Protein AF-A0A3S1ATN1-F1 (afdb_monomer_lite)

Foldseek 3Di:
DFEWEDPDDDDDDDDDDDDDDDDPDADWDWYQYPPRDTDTDGLQDFTKWKWKDQQAPDCCVQPNPFDDDDSMTIDTDPTGGGQVVVQVVNVVSVTGTDDD

Sequence (100 aa):
VFQWLSDQQEVTSPVEQTWYDQGSTGRTCLVLKKAEVLASQSCVNNLRFICQIDAGNPCDVYLPGGDYHNNSCFLSGPDSRTLQDAKAYCERQNAKVVEP

InterPro domains:
  IPR016187 C-type lectin fold [SSF56436] (2-64)

pLDDT: mean 71.7, std 20.74, range [28.72, 93.44]

Radius of gyration: 14.65 Å; chains: 1; bounding box: 29×28×40 Å

Organism: Elysia chlorotica (NCBI:txid188477)

Structure (mmCIF, N/CA/C/O backbone):
data_AF-A0A3S1ATN1-F1
#
_entry.id   AF-A0A3S1ATN1-F1
#
loop_
_atom_site.group_PDB
_atom_site.id
_atom_site.type_symbol
_atom_site.label_atom_id
_atom_site.label_alt_id
_atom_site.label_comp_id
_atom_site.label_asym_id
_atom_site.label_entity_id
_atom_site.label_seq_id
_atom_site.pdbx_PDB_ins_code
_atom_site.Cartn_x
_atom_site.Cartn_y
_atom_site.Cartn_z
_atom_site.occupancy
_atom_site.B_iso_or_equiv
_atom_site.auth_seq_id
_atom_site.auth_comp_id
_atom_site.auth_asym_id
_atom_site.auth_atom_id
_atom_site.pdbx_PDB_model_num
ATOM 1 N N . VAL A 1 1 ? 5.431 4.349 8.006 1.00 36.00 1 VAL A N 1
ATOM 2 C CA 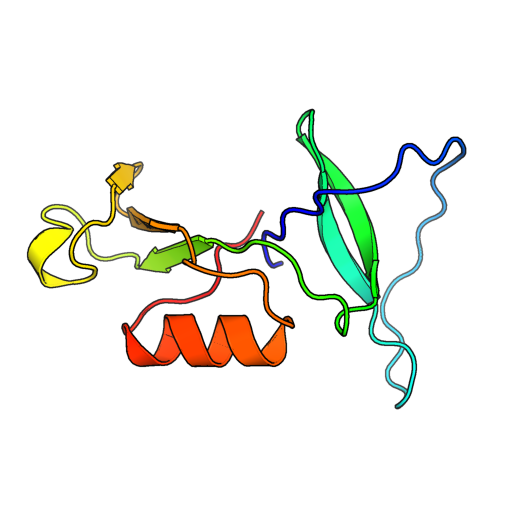. VAL A 1 1 ? 4.075 4.834 8.388 1.00 36.00 1 VAL A CA 1
ATOM 3 C C . VAL A 1 1 ? 3.152 4.520 7.223 1.00 36.00 1 VAL A C 1
ATOM 5 O O . VAL A 1 1 ? 3.615 4.840 6.182 1.00 36.00 1 VAL A O 1
ATOM 8 N N . PHE A 1 2 ? 1.954 3.914 7.269 1.00 32.59 2 PHE A N 1
ATOM 9 C CA . PHE A 1 2 ? 1.223 3.457 6.045 1.00 32.59 2 PHE A CA 1
ATOM 10 C C . PHE A 1 2 ? 0.062 4.395 5.610 1.00 32.59 2 PHE A C 1
ATOM 12 O O . PHE A 1 2 ? -0.538 5.027 6.472 1.00 32.59 2 PHE A O 1
ATOM 19 N N . GLN A 1 3 ? -0.285 4.494 4.315 1.00 34.03 3 GLN A N 1
ATOM 20 C CA . GLN A 1 3 ? -1.326 5.370 3.745 1.00 34.03 3 GLN A CA 1
ATOM 21 C C . GLN A 1 3 ? -2.620 4.575 3.487 1.00 34.03 3 GLN A C 1
ATOM 23 O O . GLN A 1 3 ? -2.653 3.613 2.718 1.00 34.03 3 GLN A O 1
ATOM 28 N N . TRP A 1 4 ? -3.680 4.977 4.190 1.00 43.25 4 TRP A N 1
ATOM 29 C CA . TRP A 1 4 ? -4.973 4.293 4.304 1.00 43.25 4 TRP A CA 1
ATOM 30 C C . TRP A 1 4 ? -6.090 5.306 4.093 1.00 43.25 4 TRP A C 1
ATOM 32 O O . TRP A 1 4 ? -6.068 6.349 4.732 1.00 43.25 4 TRP A O 1
ATOM 42 N N . LEU A 1 5 ? -7.060 5.020 3.233 1.00 40.19 5 LEU A N 1
ATOM 43 C CA . LEU A 1 5 ? -8.147 5.935 2.880 1.00 40.19 5 LEU A CA 1
ATOM 44 C C . LEU A 1 5 ? -9.467 5.423 3.490 1.00 40.19 5 LEU A C 1
ATOM 46 O O . LEU A 1 5 ? -9.978 4.369 3.101 1.00 40.19 5 LEU A O 1
ATOM 50 N N . SER A 1 6 ? -10.013 6.164 4.463 1.00 40.28 6 SER A N 1
ATOM 51 C CA . SER A 1 6 ? -11.346 5.915 5.045 1.00 40.28 6 SER A CA 1
ATOM 52 C C . SER A 1 6 ? -12.421 6.648 4.261 1.00 40.28 6 SER A C 1
ATOM 54 O O . SER A 1 6 ? -12.355 7.869 4.117 1.00 40.28 6 SER A O 1
ATOM 56 N N . ASP A 1 7 ? -13.439 5.918 3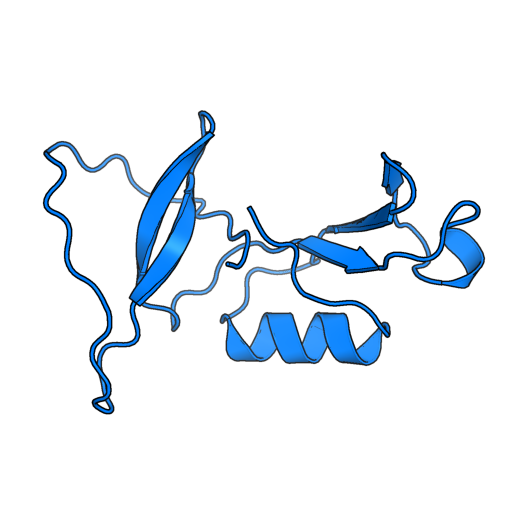.806 1.00 45.66 7 ASP A N 1
ATOM 57 C CA . ASP A 1 7 ? -14.575 6.510 3.095 1.00 45.66 7 ASP A CA 1
ATOM 58 C C . ASP A 1 7 ? -15.645 7.096 4.023 1.00 45.66 7 ASP A C 1
ATOM 60 O O . ASP A 1 7 ? -16.578 7.732 3.537 1.00 45.66 7 ASP A O 1
ATOM 64 N N . GLN A 1 8 ? -15.538 6.937 5.350 1.00 43.81 8 GLN A 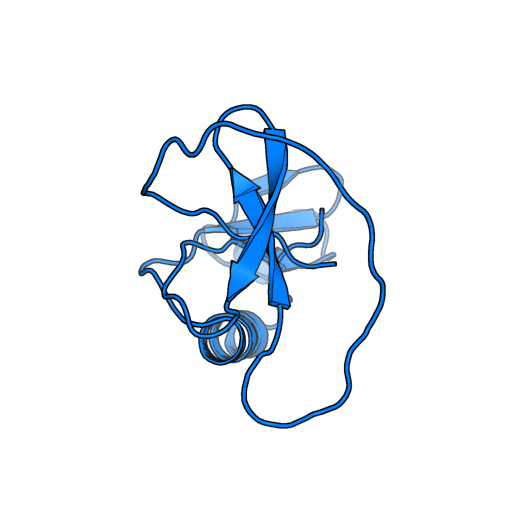N 1
ATOM 65 C CA . GLN A 1 8 ? -16.587 7.399 6.262 1.00 43.81 8 GLN A CA 1
ATOM 66 C C . GLN A 1 8 ? -16.079 8.178 7.486 1.00 43.81 8 GLN A C 1
ATOM 68 O O . GLN A 1 8 ? -15.115 7.794 8.153 1.00 43.81 8 GLN A O 1
ATOM 73 N N . GLN A 1 9 ? -16.858 9.229 7.774 1.00 40.03 9 GLN A N 1
ATOM 74 C CA . GLN A 1 9 ? -17.077 9.940 9.038 1.00 40.03 9 GLN A CA 1
ATOM 75 C C . GLN A 1 9 ? -16.259 11.218 9.320 1.00 40.03 9 GLN A C 1
ATOM 77 O O . GLN A 1 9 ? -15.089 11.188 9.722 1.00 40.03 9 GLN A O 1
ATOM 82 N N . GLU A 1 10 ? -16.960 12.354 9.174 1.00 42.06 10 GLU A N 1
ATOM 83 C CA . GLU A 1 10 ? -16.729 13.586 9.933 1.00 42.06 10 GLU A CA 1
ATOM 84 C C . GLU A 1 10 ? -16.790 13.245 11.426 1.00 4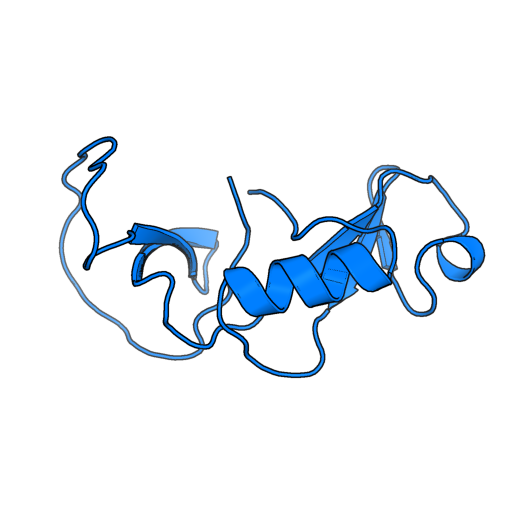2.06 10 GLU A C 1
ATOM 86 O O . GLU A 1 10 ? -17.820 12.798 11.929 1.00 42.06 10 GLU A O 1
ATOM 91 N N . VAL A 1 11 ? -15.682 13.430 12.138 1.00 36.84 11 VAL A N 1
ATOM 92 C CA . VAL A 1 11 ? -15.689 13.463 13.600 1.00 36.84 11 VAL A CA 1
ATOM 93 C C . VAL A 1 11 ? -14.887 14.684 14.006 1.00 36.84 11 VAL A C 1
ATOM 95 O O . VAL A 1 11 ? -13.686 14.779 13.762 1.00 36.84 11 VAL A O 1
ATOM 98 N N . THR A 1 12 ? -15.611 15.643 14.564 1.00 45.31 12 THR A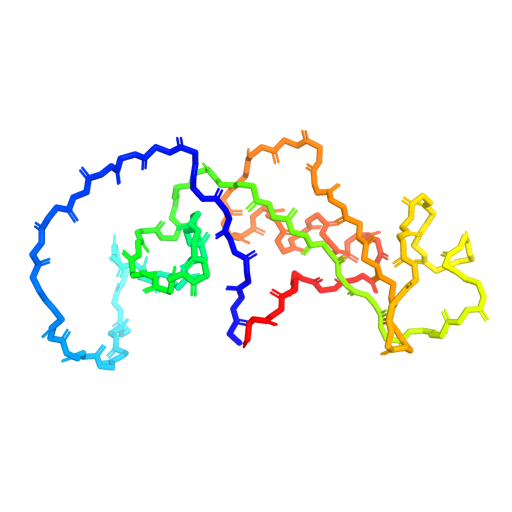 N 1
ATOM 99 C CA . THR A 1 12 ? -15.117 16.846 15.220 1.00 45.31 12 THR A CA 1
ATOM 100 C C . THR A 1 12 ? -14.352 16.504 16.505 1.00 45.31 12 THR A C 1
ATOM 102 O O . THR A 1 12 ? -14.851 15.719 17.311 1.00 45.31 12 THR A O 1
ATOM 105 N N . SER A 1 13 ? -13.249 17.229 16.744 1.00 36.72 13 SER A N 1
ATOM 106 C CA . SER A 1 13 ? -12.554 17.453 18.037 1.00 36.72 13 SER A CA 1
ATOM 107 C C . SER A 1 13 ? -11.351 16.544 18.397 1.00 36.72 13 SER A C 1
ATOM 109 O O . SER A 1 13 ? -11.159 15.510 17.762 1.00 36.72 13 SER A O 1
ATOM 111 N N . PRO A 1 14 ? -10.451 16.985 19.308 1.00 42.25 14 PRO A N 1
ATOM 112 C CA . PRO A 1 14 ? -9.147 17.548 18.971 1.00 42.25 14 PRO A CA 1
ATOM 113 C C . PRO A 1 14 ? -7.977 16.618 19.329 1.00 42.25 14 PRO A C 1
ATOM 115 O O . PRO A 1 14 ? -8.104 15.648 20.067 1.00 42.25 14 PRO A O 1
ATOM 118 N N . VAL A 1 15 ? -6.822 16.950 18.761 1.00 45.78 15 VAL A N 1
ATOM 119 C CA . VAL A 1 15 ? -5.541 16.244 18.858 1.00 45.78 15 VAL A CA 1
ATOM 120 C C . VAL A 1 15 ? -5.067 16.098 20.310 1.00 45.78 15 VAL A C 1
ATOM 122 O O . VAL A 1 15 ? -4.776 17.100 20.953 1.00 45.78 15 VAL A O 1
ATOM 125 N N . GLU A 1 16 ? -4.847 14.862 20.763 1.00 33.47 16 GLU A N 1
ATOM 126 C CA . GLU A 1 16 ? -3.848 14.548 21.791 1.00 33.47 16 GLU A CA 1
ATOM 127 C C . GLU A 1 16 ? -2.974 13.375 21.326 1.00 33.47 16 GLU A C 1
ATOM 129 O O . GLU A 1 16 ? -3.445 12.346 20.842 1.00 33.47 16 GLU A O 1
ATOM 134 N N . GLN A 1 17 ? -1.663 13.592 21.412 1.00 41.81 17 GLN A N 1
ATOM 135 C CA . GLN A 1 17 ? -0.605 12.654 21.060 1.00 41.81 17 GLN A CA 1
ATOM 136 C C . GLN A 1 17 ? -0.590 11.461 22.027 1.00 41.81 17 GLN A C 1
ATOM 138 O O . GLN A 1 17 ? -0.652 11.652 23.238 1.00 41.81 17 GLN A O 1
ATOM 143 N N . THR A 1 18 ? -0.385 10.238 21.532 1.00 28.72 18 THR A N 1
ATOM 144 C CA . THR A 1 18 ? 0.228 9.161 22.334 1.00 28.72 18 THR A CA 1
ATOM 145 C C . THR A 1 18 ? 0.846 8.087 21.439 1.00 28.72 18 THR A C 1
ATOM 147 O O . THR A 1 18 ? 0.252 7.635 20.460 1.00 28.72 18 THR A O 1
ATOM 150 N N . TRP A 1 19 ? 2.089 7.728 21.763 1.00 34.09 19 TRP A N 1
ATOM 151 C CA . TRP A 1 19 ? 2.909 6.722 21.092 1.00 34.09 19 TRP A CA 1
ATOM 152 C C . TRP A 1 19 ? 2.603 5.313 21.623 1.00 34.09 19 TRP A C 1
ATOM 154 O O . TRP A 1 19 ? 2.380 5.164 22.816 1.00 34.09 19 TRP A O 1
ATOM 164 N N . TYR A 1 20 ? 2.663 4.324 20.719 1.00 32.81 20 TYR A N 1
ATOM 165 C CA . TYR A 1 20 ? 2.830 2.868 20.915 1.00 32.81 20 TYR A CA 1
ATOM 166 C C . TYR A 1 20 ? 2.178 2.203 22.146 1.00 32.81 20 TYR A C 1
ATOM 168 O O . TYR A 1 20 ? 2.682 2.322 23.256 1.00 32.81 20 TYR A O 1
ATOM 176 N N . ASP A 1 21 ? 1.197 1.323 21.905 1.00 35.75 21 ASP A N 1
ATOM 177 C CA . ASP A 1 21 ? 0.816 0.281 22.868 1.00 35.75 21 ASP A CA 1
ATOM 178 C C . ASP A 1 21 ? 0.980 -1.122 22.248 1.00 35.75 21 ASP A C 1
ATOM 180 O O . ASP A 1 21 ? 0.388 -1.463 21.215 1.00 35.75 21 ASP A O 1
ATOM 184 N N . GLN A 1 22 ? 1.870 -1.914 22.853 1.00 42.56 22 GLN A N 1
ATOM 185 C CA . GLN A 1 22 ? 2.026 -3.344 22.609 1.00 42.56 22 GLN A CA 1
ATOM 186 C C . GLN A 1 22 ? 1.020 -4.098 23.486 1.00 42.56 22 GLN A C 1
ATOM 188 O O . GLN A 1 22 ? 1.317 -4.463 24.617 1.00 42.56 22 GLN A O 1
ATOM 193 N N . GLY A 1 23 ? -0.150 -4.409 22.937 1.00 33.16 23 GLY A N 1
ATOM 194 C CA . GLY A 1 23 ? -1.140 -5.208 23.651 1.00 33.16 23 GLY A CA 1
ATOM 195 C C . GLY A 1 23 ? -2.278 -5.628 22.738 1.00 33.16 23 GLY A C 1
ATOM 196 O O . GLY A 1 23 ? -2.950 -4.815 22.112 1.00 33.16 23 GLY A O 1
ATOM 197 N N . SER A 1 24 ? -2.470 -6.928 22.597 1.00 48.34 24 SER A N 1
ATOM 198 C CA . SER A 1 24 ? -3.471 -7.583 21.759 1.00 48.34 24 SER A CA 1
ATOM 199 C C . SER A 1 24 ? -4.906 -7.163 22.121 1.00 48.34 24 SER A C 1
ATOM 201 O O . SER A 1 24 ? -5.482 -7.713 23.051 1.00 48.34 24 SER A O 1
ATOM 203 N N . THR A 1 25 ? -5.466 -6.191 21.384 1.00 43.94 25 THR A N 1
ATOM 204 C CA . THR A 1 25 ? -6.897 -5.989 21.000 1.00 43.94 25 THR A CA 1
ATOM 205 C C . THR A 1 25 ? -7.164 -4.591 20.406 1.00 43.94 25 THR A C 1
ATOM 207 O O . THR A 1 25 ? -8.208 -4.392 19.794 1.00 43.94 25 THR A O 1
ATOM 210 N N . GLY A 1 26 ? -6.216 -3.647 20.486 1.00 51.38 26 GLY A N 1
ATOM 211 C CA . GLY A 1 26 ? -6.384 -2.270 19.996 1.00 51.38 26 GLY A CA 1
ATOM 212 C C . GLY A 1 26 ? -5.186 -1.754 19.200 1.00 51.38 26 GLY A C 1
ATOM 213 O O . GLY A 1 26 ? -4.483 -0.857 19.650 1.00 51.38 26 GLY A O 1
ATOM 214 N N . ARG A 1 27 ? -4.922 -2.314 18.011 1.00 60.59 27 ARG A N 1
ATOM 215 C CA . ARG A 1 27 ? -3.900 -1.739 17.120 1.00 60.59 27 ARG A CA 1
ATOM 216 C C . ARG A 1 27 ? -4.454 -0.484 16.451 1.00 60.59 27 ARG A C 1
ATOM 218 O O . ARG A 1 27 ? -5.387 -0.573 15.654 1.00 60.59 27 ARG A O 1
ATOM 225 N N . THR A 1 28 ? -3.848 0.655 16.762 1.00 67.38 28 THR A N 1
ATOM 226 C CA . THR A 1 28 ? -4.130 1.942 16.125 1.00 67.38 28 THR A CA 1
ATOM 227 C C . THR A 1 28 ? -3.220 2.133 14.913 1.00 67.38 28 THR A C 1
ATOM 229 O O . THR A 1 28 ? -2.001 2.006 15.001 1.00 67.38 28 THR A O 1
ATOM 232 N N . CYS A 1 29 ? -3.829 2.429 13.775 1.00 71.88 29 CYS A N 1
ATOM 233 C CA . CYS A 1 29 ? -3.209 2.721 12.495 1.00 71.88 29 CYS A CA 1
ATOM 234 C C . CYS A 1 29 ? -3.367 4.200 12.169 1.00 71.88 29 CYS A C 1
ATOM 236 O O . CYS A 1 29 ? -4.381 4.810 12.504 1.00 71.88 29 CYS A O 1
ATOM 238 N N . LEU A 1 30 ? -2.373 4.760 11.485 1.00 73.44 30 LEU A N 1
ATOM 239 C CA . LEU A 1 30 ? -2.488 6.081 10.882 1.00 73.44 30 LEU A CA 1
ATOM 240 C C . LEU A 1 30 ? -3.127 5.938 9.505 1.00 73.44 30 LEU A C 1
ATOM 242 O O . LEU A 1 30 ? -2.749 5.065 8.725 1.00 73.44 30 LEU A O 1
ATOM 246 N N . VAL A 1 31 ? -4.120 6.776 9.241 1.00 73.81 31 VAL A N 1
ATOM 247 C CA . VAL A 1 31 ? -4.878 6.802 7.995 1.00 73.81 31 VAL A CA 1
ATOM 248 C C . VAL A 1 31 ? -4.905 8.225 7.456 1.00 73.81 31 VAL A C 1
ATOM 250 O O . VAL A 1 31 ? -4.996 9.178 8.228 1.00 73.81 31 VAL A O 1
ATOM 253 N N . LEU A 1 32 ? -4.824 8.378 6.138 1.00 69.75 32 LEU A N 1
ATOM 254 C CA . LEU A 1 32 ? -4.985 9.661 5.470 1.00 69.75 32 LEU A CA 1
ATOM 255 C C . LEU A 1 32 ? -6.467 9.849 5.132 1.00 69.75 32 LEU A C 1
ATOM 257 O O . LEU A 1 32 ? -7.051 9.089 4.360 1.00 69.75 32 LEU A O 1
ATOM 261 N N . LYS A 1 33 ? -7.102 10.856 5.723 1.00 71.31 33 LYS A N 1
ATOM 262 C CA . LYS A 1 33 ? -8.477 11.243 5.396 1.00 71.31 33 LYS A CA 1
ATOM 263 C C . LYS A 1 33 ? -8.496 12.220 4.214 1.00 71.31 33 LYS A C 1
ATOM 265 O O . LYS A 1 33 ? -7.470 12.776 3.821 1.00 71.31 33 LYS A O 1
ATOM 270 N N . LYS A 1 34 ? -9.689 12.447 3.650 1.00 62.66 34 LYS A N 1
ATOM 271 C CA . LYS A 1 34 ? -9.925 13.535 2.681 1.00 62.66 34 LYS A CA 1
ATOM 272 C C . LYS A 1 34 ? -9.414 14.861 3.283 1.00 62.66 34 LYS A C 1
ATOM 274 O O . LYS A 1 34 ? -9.604 15.083 4.475 1.00 62.66 34 LYS A O 1
ATOM 279 N N . ALA A 1 35 ? -8.784 15.703 2.457 1.00 66.25 35 ALA A N 1
ATOM 280 C CA . ALA A 1 35 ? -8.067 16.935 2.838 1.00 66.25 35 ALA A CA 1
ATOM 281 C C . ALA A 1 35 ? -6.683 16.754 3.505 1.00 66.25 35 ALA A C 1
ATOM 283 O O . ALA A 1 35 ? -6.263 17.613 4.271 1.00 66.25 35 ALA A O 1
ATOM 284 N N . GLU A 1 36 ? -5.973 15.660 3.201 1.00 67.31 36 GLU A N 1
ATOM 285 C CA . GLU A 1 36 ? -4.566 15.444 3.606 1.00 67.31 36 GLU A CA 1
ATOM 286 C C . GLU A 1 36 ? -4.340 15.380 5.130 1.00 67.31 36 GLU A C 1
ATOM 288 O O . GLU A 1 36 ? -3.228 15.541 5.628 1.00 67.31 36 GLU A O 1
ATOM 293 N N . VAL A 1 37 ? -5.398 15.099 5.894 1.00 72.38 37 VAL A N 1
ATOM 294 C CA . VAL A 1 37 ? -5.328 15.003 7.355 1.00 72.38 37 VAL A CA 1
ATOM 295 C C . VAL A 1 37 ? -5.004 13.572 7.769 1.00 72.38 37 VAL A C 1
ATOM 297 O O . VAL A 1 37 ? -5.745 12.641 7.446 1.00 72.38 37 VAL A O 1
ATOM 300 N N . LEU A 1 38 ? -3.928 13.395 8.538 1.00 71.69 38 LEU A N 1
ATOM 301 C CA . LEU A 1 38 ? -3.632 12.130 9.206 1.00 71.69 38 LEU A CA 1
ATOM 302 C C . LEU A 1 38 ? -4.531 11.958 10.435 1.00 71.69 38 LEU A C 1
ATOM 304 O O . LEU A 1 38 ? -4.663 12.861 11.259 1.00 71.69 38 LEU A O 1
ATOM 308 N N . ALA A 1 39 ? -5.130 10.781 10.575 1.00 72.56 39 ALA A N 1
ATOM 309 C CA . ALA A 1 39 ? -5.956 10.414 11.717 1.00 72.56 39 ALA A CA 1
ATOM 310 C C . ALA A 1 39 ? -5.577 9.025 12.236 1.00 72.56 39 ALA A C 1
ATOM 312 O O . ALA A 1 39 ? -5.163 8.155 11.474 1.00 72.56 39 ALA A O 1
ATOM 313 N N . SER A 1 40 ? -5.749 8.801 13.535 1.00 73.88 40 SER A N 1
ATOM 314 C CA . SER A 1 40 ? -5.657 7.478 14.142 1.00 73.88 40 SER A CA 1
ATOM 315 C C . SER A 1 40 ? -6.978 6.720 13.982 1.00 73.88 40 SER A C 1
ATOM 317 O O . SER A 1 40 ? -8.063 7.266 14.186 1.00 73.88 40 SER A O 1
ATOM 319 N N . GLN A 1 41 ? -6.908 5.445 13.609 1.00 72.06 41 GLN A N 1
ATOM 320 C CA . GLN A 1 41 ? -8.071 4.566 13.492 1.00 72.06 41 GLN A CA 1
ATOM 321 C C . GLN A 1 41 ? -7.688 3.114 13.788 1.00 72.06 41 GLN A C 1
ATOM 323 O O . GLN A 1 41 ? -6.524 2.744 13.706 1.00 72.06 41 GLN A O 1
ATOM 328 N N . SER A 1 42 ? -8.657 2.264 14.118 1.00 74.06 42 SER A N 1
ATOM 329 C CA . SER A 1 42 ? -8.422 0.827 14.277 1.00 74.06 42 SER A CA 1
ATOM 330 C C . SER A 1 42 ? -7.858 0.181 13.001 1.00 74.06 42 SER A C 1
ATOM 332 O O . SER A 1 42 ? -8.435 0.309 11.921 1.00 74.06 42 SER A O 1
ATOM 334 N N . CYS A 1 43 ? -6.762 -0.570 13.135 1.00 71.81 43 CYS A N 1
ATOM 335 C CA . CYS A 1 43 ? -6.106 -1.297 12.041 1.00 71.81 43 CYS A CA 1
ATOM 336 C C . CYS A 1 43 ? -6.932 -2.452 11.455 1.00 71.81 43 CYS A C 1
ATOM 338 O O . CYS A 1 43 ? -6.572 -2.986 10.404 1.00 71.81 43 CYS A O 1
ATOM 340 N N . VAL A 1 44 ? -7.993 -2.879 12.150 1.00 76.38 44 VAL A N 1
ATOM 341 C CA . VAL A 1 44 ? -8.891 -3.944 11.672 1.00 76.38 44 VAL A CA 1
ATOM 342 C C . VAL A 1 44 ? -9.999 -3.417 10.762 1.00 76.38 44 VAL A C 1
ATOM 344 O O . VAL A 1 44 ? -10.788 -4.201 10.244 1.00 76.38 44 VAL A O 1
ATOM 347 N N . ASN A 1 45 ? -10.070 -2.100 10.551 1.00 76.50 45 ASN A N 1
ATOM 348 C CA . ASN A 1 45 ? -11.050 -1.520 9.648 1.00 76.50 45 ASN A CA 1
ATOM 349 C C . ASN A 1 45 ? -10.670 -1.794 8.190 1.00 76.50 45 ASN A C 1
ATOM 351 O O . ASN A 1 45 ? -9.501 -1.717 7.810 1.00 76.50 45 ASN A O 1
ATOM 355 N N . ASN A 1 46 ? -11.684 -2.072 7.370 1.00 80.56 46 ASN A N 1
ATOM 356 C CA . ASN A 1 46 ? -11.515 -2.211 5.930 1.00 80.56 46 ASN A CA 1
ATOM 357 C C . ASN A 1 46 ? -11.415 -0.828 5.294 1.00 80.56 46 ASN A C 1
ATOM 359 O O . ASN A 1 46 ? -12.396 -0.086 5.262 1.00 80.56 46 ASN A O 1
ATOM 363 N N . LEU A 1 47 ? -10.240 -0.496 4.770 1.00 80.94 47 LEU A N 1
ATOM 364 C CA . LEU A 1 47 ? -9.954 0.806 4.177 1.00 80.94 47 LEU A CA 1
ATOM 365 C C . LEU A 1 47 ? -9.325 0.626 2.797 1.00 80.94 47 LEU A C 1
ATOM 367 O O . LEU A 1 47 ? -8.776 -0.429 2.467 1.00 80.94 47 LEU A O 1
ATOM 371 N N . ARG A 1 48 ? -9.432 1.668 1.976 1.00 85.12 48 ARG A N 1
ATOM 372 C CA . ARG A 1 48 ? -8.739 1.743 0.689 1.00 85.12 48 ARG A CA 1
ATOM 373 C C . ARG A 1 48 ? -7.239 1.913 0.941 1.00 85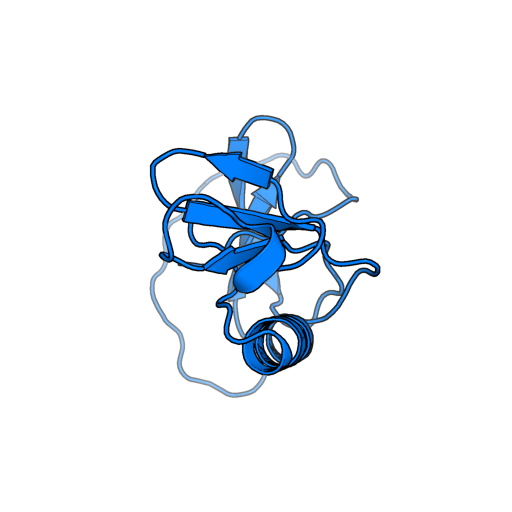.12 48 ARG A C 1
ATOM 375 O O . ARG A 1 48 ? -6.835 2.528 1.926 1.00 85.12 48 ARG A O 1
ATOM 382 N N . PHE A 1 49 ? -6.418 1.375 0.052 1.00 86.56 49 PHE A N 1
ATOM 383 C CA . PHE A 1 49 ? -4.964 1.366 0.191 1.00 86.56 49 PHE A CA 1
ATOM 384 C C . PHE A 1 49 ? -4.298 1.522 -1.178 1.00 86.56 49 PHE A C 1
ATOM 386 O O . PHE A 1 49 ? -4.926 1.287 -2.213 1.00 86.56 49 PHE A O 1
ATOM 393 N N . ILE A 1 50 ? -3.024 1.904 -1.172 1.00 90.19 50 ILE A N 1
ATOM 394 C CA . ILE A 1 50 ? -2.197 2.042 -2.373 1.00 90.19 50 ILE A CA 1
ATOM 395 C C . ILE A 1 50 ? -0.938 1.199 -2.165 1.00 90.19 50 ILE A C 1
ATOM 397 O O . ILE A 1 50 ? -0.357 1.210 -1.081 1.00 90.19 50 ILE A O 1
ATOM 401 N N . CYS A 1 51 ? -0.534 0.451 -3.185 1.00 91.38 51 CYS A N 1
ATOM 402 C CA . CYS A 1 51 ? 0.738 -0.256 -3.229 1.00 91.38 51 CYS A CA 1
ATOM 403 C C . CYS A 1 51 ? 1.798 0.610 -3.914 1.00 91.38 51 CYS A C 1
ATOM 405 O O . CYS A 1 51 ? 1.489 1.276 -4.895 1.00 91.38 51 CYS A O 1
ATOM 407 N N . GLN A 1 52 ? 3.035 0.560 -3.432 1.00 93.38 52 GLN A N 1
ATOM 408 C CA . GLN A 1 52 ? 4.192 1.256 -3.977 1.00 93.38 52 GLN A CA 1
ATOM 409 C C . GLN A 1 52 ? 5.358 0.305 -4.201 1.00 93.38 52 GLN A C 1
ATOM 411 O O . GLN A 1 52 ? 5.655 -0.534 -3.349 1.00 93.38 52 GLN A O 1
ATOM 416 N N . ILE A 1 53 ? 6.073 0.501 -5.303 1.00 92.50 53 ILE A N 1
ATOM 417 C CA . ILE A 1 53 ? 7.394 -0.086 -5.513 1.00 92.50 53 ILE A CA 1
ATOM 418 C C . ILE A 1 53 ? 8.379 0.975 -6.014 1.00 92.50 53 ILE A C 1
ATOM 420 O O . ILE A 1 53 ? 8.055 1.783 -6.884 1.00 92.50 53 ILE A O 1
ATOM 424 N N . ASP A 1 54 ? 9.592 0.958 -5.466 1.00 90.75 54 ASP A N 1
ATOM 425 C CA . ASP A 1 54 ? 10.668 1.897 -5.799 1.00 90.75 54 ASP A CA 1
ATOM 426 C C . ASP A 1 54 ? 11.512 1.318 -6.952 1.00 90.75 54 ASP A C 1
ATOM 428 O O . ASP A 1 54 ? 12.656 0.909 -6.760 1.00 90.75 54 ASP A O 1
ATOM 432 N N . ALA A 1 55 ? 10.910 1.189 -8.141 1.00 84.00 55 ALA A N 1
ATOM 433 C CA . ALA A 1 55 ? 11.497 0.462 -9.277 1.00 84.00 55 ALA A CA 1
ATOM 434 C C . ALA A 1 55 ? 11.812 1.325 -10.518 1.00 84.00 55 ALA A C 1
ATOM 436 O O . ALA A 1 55 ? 12.332 0.811 -11.509 1.00 84.00 55 ALA A O 1
ATOM 437 N N . GLY A 1 56 ? 11.540 2.635 -10.476 1.00 78.31 56 GLY A N 1
ATOM 438 C CA . GLY A 1 56 ? 11.685 3.507 -11.645 1.00 78.31 56 GLY A CA 1
ATOM 439 C C . GLY A 1 56 ? 10.633 3.251 -12.740 1.00 78.31 56 GLY A C 1
ATOM 440 O O . GLY A 1 56 ? 9.667 2.520 -12.547 1.00 78.31 56 GLY A O 1
ATOM 441 N N . ASN A 1 57 ? 10.802 3.890 -13.901 1.00 76.81 57 ASN A N 1
ATOM 442 C CA . ASN A 1 57 ? 9.932 3.742 -15.079 1.00 76.81 57 ASN A CA 1
ATOM 443 C C . ASN A 1 57 ? 10.550 2.699 -16.043 1.00 76.81 57 ASN A C 1
ATOM 445 O O . ASN A 1 57 ? 11.755 2.801 -16.295 1.00 76.81 57 ASN A O 1
ATOM 449 N N . PRO A 1 58 ? 9.800 1.743 -16.633 1.00 87.81 58 PRO A N 1
ATOM 450 C CA . PRO A 1 58 ? 8.342 1.598 -16.640 1.00 87.81 58 PRO A CA 1
ATOM 451 C C . PRO A 1 58 ? 7.735 0.810 -15.483 1.00 87.81 58 PRO A C 1
ATOM 453 O O . PRO A 1 58 ? 8.215 -0.261 -15.117 1.00 87.81 58 PRO A O 1
ATOM 456 N N . CYS A 1 59 ? 6.595 1.302 -14.990 1.00 88.12 59 CYS A N 1
ATOM 457 C CA . CYS A 1 59 ? 5.805 0.607 -13.977 1.00 88.12 59 CYS A CA 1
ATOM 458 C C . CYS A 1 59 ? 5.204 -0.700 -14.486 1.00 88.12 59 CYS A C 1
ATOM 460 O O . CYS A 1 59 ? 5.108 -1.639 -13.709 1.00 88.12 59 CYS A O 1
ATOM 462 N N . ASP A 1 60 ? 4.904 -0.826 -15.781 1.00 86.94 60 ASP A N 1
ATOM 463 C CA . ASP A 1 60 ? 4.302 -2.042 -16.349 1.00 86.94 60 ASP A CA 1
ATOM 464 C C . ASP A 1 60 ? 5.126 -3.320 -16.139 1.00 86.94 60 ASP A C 1
ATOM 466 O O . ASP A 1 60 ? 4.581 -4.421 -16.176 1.00 86.94 60 ASP A O 1
ATOM 470 N N . VAL A 1 61 ? 6.434 -3.192 -15.900 1.00 86.69 61 VAL A N 1
ATOM 471 C CA . VAL A 1 61 ? 7.319 -4.334 -15.633 1.00 86.69 61 VAL A CA 1
ATOM 472 C C . VAL A 1 61 ? 7.224 -4.796 -14.177 1.00 86.69 61 VAL A C 1
ATOM 474 O O . VAL A 1 61 ? 7.315 -5.990 -13.901 1.00 86.69 61 VAL A O 1
ATOM 477 N N . TYR A 1 62 ? 7.049 -3.860 -13.246 1.00 86.38 62 TYR A N 1
ATOM 478 C CA . TYR A 1 62 ? 7.203 -4.107 -11.810 1.00 86.38 62 TYR A CA 1
ATOM 479 C C . TYR A 1 62 ? 5.883 -4.075 -11.043 1.00 86.38 62 TYR A C 1
ATOM 481 O O . TYR A 1 62 ? 5.730 -4.765 -10.040 1.00 86.38 62 TYR A O 1
ATOM 489 N N . LEU A 1 63 ? 4.938 -3.268 -11.515 1.00 89.00 63 LEU A N 1
ATOM 490 C CA . LEU A 1 63 ? 3.619 -3.060 -10.945 1.00 89.00 63 LEU A CA 1
ATOM 491 C C . LEU A 1 63 ? 2.627 -2.723 -12.079 1.00 89.00 63 LEU A C 1
ATOM 493 O O . LEU A 1 63 ? 2.322 -1.547 -12.300 1.00 89.00 63 LEU A O 1
ATOM 497 N N . PRO A 1 64 ? 2.150 -3.738 -12.829 1.00 89.06 64 PRO A N 1
ATOM 498 C CA . PRO A 1 64 ? 1.282 -3.545 -13.989 1.00 89.06 64 PRO A CA 1
ATOM 499 C C . PRO A 1 64 ? 0.031 -2.722 -13.677 1.00 89.06 64 PRO A C 1
ATOM 501 O O . PRO A 1 64 ? -0.681 -3.003 -12.710 1.00 89.06 64 PRO A O 1
ATOM 504 N N . GLY A 1 65 ? -0.244 -1.717 -14.514 1.00 88.25 65 GLY A N 1
ATOM 505 C CA . GLY A 1 65 ? -1.354 -0.781 -14.304 1.00 88.25 65 GLY A CA 1
ATOM 506 C C . GLY A 1 65 ? -1.120 0.240 -13.186 1.00 88.25 65 GLY A C 1
ATOM 507 O O . GLY A 1 65 ? -2.057 0.937 -12.806 1.00 88.25 65 GLY A O 1
ATOM 508 N N . GLY A 1 66 ? 0.096 0.307 -12.637 1.00 88.81 66 GLY A N 1
ATOM 509 C CA . GLY A 1 66 ? 0.503 1.331 -11.685 1.00 88.81 66 GLY A CA 1
ATOM 510 C C . GLY A 1 66 ? 0.964 2.620 -12.367 1.00 88.81 66 GLY A C 1
ATOM 511 O O . GLY A 1 66 ? 1.578 2.595 -13.433 1.00 88.81 66 GLY A O 1
ATOM 512 N N . ASP A 1 67 ? 0.716 3.747 -11.710 1.00 90.69 67 ASP A N 1
ATOM 513 C CA . ASP A 1 67 ? 1.119 5.076 -12.157 1.00 90.69 67 ASP A CA 1
ATOM 514 C C . ASP A 1 67 ? 2.537 5.416 -11.676 1.00 90.69 67 ASP A C 1
ATOM 516 O O . ASP A 1 67 ? 2.892 5.180 -10.518 1.00 90.69 67 ASP A O 1
ATOM 520 N N . TYR A 1 68 ? 3.352 6.005 -12.554 1.00 89.56 68 TYR A N 1
ATOM 521 C CA . TYR A 1 68 ? 4.711 6.441 -12.224 1.00 89.56 68 TYR A CA 1
ATOM 522 C C . TYR A 1 68 ? 4.724 7.846 -11.611 1.00 89.56 68 TYR A C 1
ATOM 524 O O . TYR A 1 68 ? 4.251 8.806 -12.222 1.00 89.56 68 TYR A O 1
ATOM 532 N N . HIS A 1 69 ? 5.351 7.999 -10.445 1.00 89.44 69 HIS A N 1
ATOM 533 C CA . HIS A 1 69 ? 5.592 9.297 -9.820 1.00 89.44 69 HIS A CA 1
ATOM 534 C C . HIS A 1 69 ? 6.863 9.263 -8.956 1.00 89.44 69 HIS A C 1
ATOM 536 O O . HIS A 1 69 ? 7.085 8.314 -8.216 1.00 89.44 69 HIS A O 1
ATOM 542 N N . ASN A 1 70 ? 7.718 10.292 -9.035 1.00 88.31 70 ASN A N 1
ATOM 543 C CA . ASN A 1 70 ? 8.931 10.431 -8.206 1.00 88.31 70 ASN A CA 1
ATOM 544 C C . ASN A 1 70 ? 9.754 9.134 -8.039 1.00 88.31 70 ASN A C 1
ATOM 546 O O . ASN A 1 70 ? 10.025 8.687 -6.926 1.00 88.31 70 ASN A O 1
ATOM 550 N N . ASN A 1 71 ? 10.155 8.521 -9.159 1.00 88.19 71 ASN A N 1
ATOM 551 C CA . ASN A 1 71 ? 10.962 7.292 -9.186 1.00 88.19 71 ASN A CA 1
ATOM 552 C C . ASN A 1 71 ? 10.297 6.056 -8.541 1.00 88.19 71 ASN A C 1
ATOM 554 O O . ASN A 1 71 ? 10.965 5.063 -8.257 1.00 88.19 71 ASN A O 1
ATOM 558 N N . SER A 1 72 ? 8.982 6.109 -8.342 1.00 90.44 72 SER A N 1
ATOM 559 C CA . SER A 1 72 ? 8.184 5.056 -7.722 1.00 90.44 72 SER A CA 1
ATOM 560 C C . SER A 1 72 ? 6.940 4.767 -8.561 1.00 90.44 72 SER A C 1
ATOM 562 O O . SER A 1 72 ? 6.476 5.616 -9.323 1.00 90.44 72 SER A O 1
ATOM 564 N N . CYS A 1 73 ? 6.401 3.563 -8.420 1.00 92.44 73 CYS A N 1
ATOM 565 C CA . CYS A 1 73 ? 5.179 3.125 -9.087 1.00 92.44 73 CYS A CA 1
ATOM 566 C C . CYS A 1 73 ? 4.085 2.882 -8.061 1.00 92.44 73 CYS A C 1
ATOM 568 O O . CYS A 1 73 ? 4.348 2.223 -7.056 1.00 92.44 73 CYS A O 1
ATOM 570 N N . PHE A 1 74 ? 2.876 3.372 -8.330 1.00 91.31 74 PHE A N 1
ATOM 571 C CA . PHE A 1 74 ? 1.750 3.361 -7.399 1.00 91.31 74 PHE A CA 1
ATOM 572 C C . PHE A 1 74 ? 0.543 2.645 -7.997 1.00 91.31 74 PHE A C 1
ATOM 574 O O . PHE A 1 74 ? 0.107 2.979 -9.090 1.00 91.31 74 PHE A O 1
ATOM 581 N N . LEU A 1 75 ? -0.039 1.690 -7.272 1.00 92.12 75 LEU A N 1
ATOM 582 C CA . LEU A 1 75 ? -1.225 0.953 -7.710 1.00 92.12 75 LEU A CA 1
ATOM 583 C C . LEU A 1 75 ? -2.307 0.993 -6.637 1.00 92.12 75 LEU A C 1
ATOM 585 O O . LEU A 1 75 ? -2.093 0.560 -5.505 1.00 92.12 75 LEU A O 1
ATOM 589 N N . SER A 1 76 ? -3.491 1.476 -7.003 1.00 88.75 76 SER A N 1
ATOM 590 C CA . SER A 1 76 ? -4.642 1.499 -6.098 1.00 88.75 76 SER A CA 1
ATOM 591 C C . SER A 1 76 ? -5.201 0.092 -5.869 1.00 88.75 76 SER A C 1
ATOM 593 O O . SER A 1 76 ? -5.414 -0.671 -6.811 1.00 88.75 76 SER A O 1
ATOM 595 N N . GLY A 1 77 ? -5.474 -0.249 -4.609 1.00 86.25 77 GLY A N 1
ATOM 596 C CA . GLY A 1 77 ? -6.102 -1.514 -4.242 1.00 86.25 77 GLY A CA 1
ATOM 597 C C . GLY A 1 77 ? -7.555 -1.614 -4.743 1.00 86.25 77 GLY A C 1
ATOM 598 O O . GLY A 1 77 ? -8.321 -0.655 -4.585 1.00 86.25 77 GLY A O 1
ATOM 599 N N . PRO A 1 78 ? -7.981 -2.767 -5.298 1.00 85.81 78 PRO A N 1
ATOM 600 C CA . PRO A 1 78 ? -9.303 -2.908 -5.917 1.00 85.81 78 PRO A CA 1
ATOM 601 C C . PRO A 1 78 ? -10.464 -2.857 -4.914 1.00 85.81 78 PRO A C 1
ATOM 603 O O . PRO A 1 78 ? -11.526 -2.327 -5.238 1.00 85.81 78 PRO A O 1
ATOM 606 N N . ASP A 1 79 ? -10.246 -3.317 -3.678 1.00 87.94 79 ASP A N 1
ATOM 607 C CA . ASP A 1 79 ? -11.250 -3.381 -2.608 1.00 87.94 79 ASP A CA 1
ATOM 608 C C . ASP A 1 79 ? -10.701 -2.802 -1.306 1.00 87.94 79 ASP A C 1
ATOM 610 O O . ASP A 1 79 ? -9.491 -2.816 -1.081 1.00 87.94 79 ASP A O 1
ATOM 614 N N . SER A 1 80 ? -11.587 -2.364 -0.414 1.00 83.88 80 SER A N 1
ATOM 615 C CA . SER A 1 80 ? -11.206 -2.017 0.957 1.00 83.88 80 SER A CA 1
ATOM 616 C C . SER A 1 80 ? -10.831 -3.274 1.748 1.00 83.88 80 SER A C 1
ATOM 618 O O . SER A 1 80 ? -11.556 -4.268 1.721 1.00 83.88 80 SER A O 1
ATOM 620 N N . ARG A 1 81 ? -9.703 -3.237 2.461 1.00 83.94 81 ARG A N 1
ATOM 621 C CA . ARG A 1 81 ? -9.124 -4.387 3.182 1.00 83.94 81 ARG A CA 1
ATOM 622 C C . ARG A 1 81 ? -8.568 -3.956 4.534 1.00 83.94 81 ARG A C 1
ATOM 624 O O . ARG A 1 81 ? -8.372 -2.765 4.738 1.00 83.94 81 ARG A O 1
ATOM 631 N N . THR A 1 82 ? -8.305 -4.897 5.439 1.00 84.00 82 THR A N 1
ATOM 632 C CA . THR A 1 82 ? -7.575 -4.625 6.692 1.00 84.00 82 THR A CA 1
ATOM 633 C C . THR A 1 82 ? -6.095 -4.337 6.416 1.00 84.00 82 THR A C 1
ATOM 635 O O . THR A 1 82 ? -5.584 -4.733 5.364 1.00 84.00 82 THR A O 1
ATOM 638 N N . LEU A 1 83 ? -5.362 -3.712 7.357 1.00 82.44 83 LEU A N 1
ATOM 639 C CA . LEU A 1 83 ? -3.913 -3.459 7.185 1.00 82.44 83 LEU A CA 1
ATOM 640 C C . LEU A 1 83 ? -3.125 -4.708 6.841 1.00 82.44 83 LEU A C 1
ATOM 642 O O . LEU A 1 83 ? -2.258 -4.681 5.967 1.00 82.44 83 LEU A O 1
ATOM 646 N N . GLN A 1 84 ? -3.433 -5.800 7.521 1.00 85.62 84 GLN A N 1
ATOM 647 C CA . GLN A 1 84 ? -2.759 -7.060 7.290 1.00 85.62 84 GLN A CA 1
ATOM 648 C C . GLN A 1 84 ? -3.026 -7.589 5.876 1.00 85.62 84 GLN A C 1
ATOM 650 O O . GLN A 1 84 ? -2.088 -7.978 5.182 1.00 85.62 84 GLN A O 1
ATOM 655 N N . ASP A 1 85 ? -4.276 -7.532 5.421 1.00 89.19 85 ASP A N 1
ATOM 656 C CA . ASP A 1 85 ? -4.660 -8.031 4.101 1.00 89.19 85 ASP A CA 1
ATOM 657 C C . ASP A 1 85 ? -4.140 -7.149 2.961 1.00 89.19 85 ASP A C 1
ATOM 659 O O . ASP A 1 85 ? -3.758 -7.660 1.910 1.00 89.19 85 ASP A O 1
ATOM 663 N N . ALA A 1 86 ? -4.098 -5.829 3.152 1.00 87.62 86 ALA A N 1
ATOM 664 C CA . ALA A 1 86 ? -3.513 -4.908 2.181 1.00 87.62 86 ALA A CA 1
ATOM 665 C C . ALA A 1 86 ? -1.998 -5.099 2.054 1.00 87.62 86 ALA A C 1
ATOM 667 O O . ALA A 1 86 ? -1.482 -5.108 0.939 1.00 87.62 86 ALA A O 1
ATOM 668 N N . LYS A 1 87 ? -1.287 -5.324 3.171 1.00 88.75 87 LYS A N 1
ATOM 669 C CA . LYS A 1 87 ? 0.139 -5.685 3.143 1.00 88.75 87 LYS A CA 1
ATOM 670 C C . LYS A 1 87 ? 0.363 -6.963 2.349 1.00 88.75 87 LYS A C 1
ATOM 672 O O . LYS A 1 87 ? 1.101 -6.938 1.372 1.00 88.75 87 LYS A O 1
ATOM 677 N N . ALA A 1 88 ? -0.366 -8.026 2.685 1.00 92.75 88 ALA A N 1
ATOM 678 C CA . ALA A 1 88 ? -0.285 -9.290 1.960 1.00 92.75 88 ALA A CA 1
ATOM 679 C C . ALA A 1 88 ? -0.681 -9.149 0.476 1.00 92.75 88 ALA A C 1
ATOM 681 O O . ALA A 1 88 ? -0.185 -9.875 -0.386 1.00 92.75 88 ALA A O 1
ATOM 682 N N . TYR A 1 89 ? -1.590 -8.227 0.141 1.00 92.25 89 TYR A N 1
ATOM 683 C CA . TYR A 1 89 ? -1.923 -7.919 -1.248 1.00 92.25 89 TYR A CA 1
ATOM 684 C C . TYR A 1 89 ? -0.751 -7.258 -1.980 1.00 92.25 89 TYR A C 1
ATOM 686 O O . TYR A 1 89 ? -0.366 -7.753 -3.037 1.00 92.25 89 TYR A O 1
ATOM 694 N N . CYS A 1 90 ? -0.175 -6.186 -1.431 1.00 91.25 90 CYS A N 1
ATOM 695 C CA . CYS A 1 90 ? 0.934 -5.483 -2.074 1.00 91.25 90 CYS A CA 1
ATOM 696 C C . CYS A 1 90 ? 2.188 -6.362 -2.164 1.00 91.25 90 CYS A C 1
ATOM 698 O O . CYS A 1 90 ? 2.830 -6.391 -3.210 1.00 91.25 90 CYS A O 1
ATOM 700 N N . GLU A 1 91 ? 2.485 -7.155 -1.132 1.00 93.44 91 GLU A N 1
ATOM 701 C CA . GLU A 1 91 ? 3.641 -8.061 -1.113 1.00 93.44 91 GLU A CA 1
ATOM 702 C C . GLU A 1 91 ? 3.571 -9.113 -2.229 1.00 93.44 91 GLU A C 1
ATOM 704 O O . GLU A 1 91 ? 4.581 -9.404 -2.865 1.00 93.44 91 GLU A O 1
ATOM 709 N N . ARG A 1 92 ? 2.374 -9.627 -2.553 1.00 93.00 92 ARG A N 1
ATOM 710 C CA . ARG A 1 92 ? 2.178 -10.535 -3.704 1.00 93.00 92 ARG A CA 1
ATOM 711 C C . ARG A 1 92 ? 2.483 -9.886 -5.056 1.00 93.00 92 ARG A C 1
ATOM 713 O O . ARG A 1 92 ? 2.707 -10.605 -6.023 1.00 93.00 92 ARG A O 1
ATOM 720 N N . GLN A 1 93 ? 2.483 -8.558 -5.117 1.00 89.44 93 GLN A N 1
ATOM 721 C CA . GLN A 1 93 ? 2.848 -7.760 -6.289 1.00 89.44 93 GLN A CA 1
ATOM 722 C C . GLN A 1 93 ? 4.293 -7.231 -6.197 1.00 89.44 93 GLN A C 1
ATOM 724 O O . GLN A 1 93 ? 4.657 -6.335 -6.946 1.00 89.44 93 GLN A O 1
ATOM 729 N N . ASN A 1 94 ? 5.116 -7.743 -5.269 1.00 90.00 94 ASN A N 1
ATOM 730 C CA . ASN A 1 94 ? 6.459 -7.228 -4.956 1.00 90.00 94 ASN A CA 1
ATOM 731 C C . ASN A 1 94 ? 6.482 -5.745 -4.533 1.00 90.00 94 ASN A C 1
ATOM 733 O O . ASN A 1 94 ? 7.497 -5.066 -4.664 1.00 90.00 94 ASN A O 1
ATOM 737 N N . ALA A 1 95 ? 5.368 -5.245 -4.004 1.00 91.94 95 ALA A N 1
ATOM 738 C CA . ALA A 1 95 ? 5.191 -3.871 -3.563 1.00 91.94 95 ALA A CA 1
ATOM 739 C C . ALA A 1 95 ? 4.958 -3.801 -2.044 1.00 91.94 95 ALA A C 1
ATOM 741 O O . ALA A 1 95 ? 4.644 -4.791 -1.384 1.00 91.94 95 ALA A O 1
ATOM 742 N N . LYS A 1 96 ? 5.064 -2.601 -1.476 1.00 91.88 96 LYS A N 1
ATOM 743 C CA . LYS A 1 96 ? 4.688 -2.289 -0.088 1.00 91.88 96 LYS A CA 1
ATOM 744 C C . LYS A 1 96 ? 3.421 -1.442 -0.075 1.00 91.88 96 LYS A C 1
ATOM 746 O O . LYS A 1 96 ? 3.144 -0.751 -1.045 1.00 91.88 96 LYS A O 1
ATOM 751 N N . VAL A 1 97 ? 2.643 -1.463 1.004 1.00 88.88 97 VAL A N 1
ATOM 752 C CA . VAL A 1 97 ? 1.592 -0.443 1.180 1.00 88.88 97 VAL A CA 1
ATOM 753 C C . VAL A 1 97 ? 2.290 0.917 1.311 1.00 88.88 97 VAL A C 1
ATOM 755 O O . VAL A 1 97 ? 3.259 1.007 2.066 1.00 88.88 97 VAL A O 1
ATOM 758 N N . VAL A 1 98 ? 1.835 1.929 0.560 1.00 84.06 98 VAL A N 1
ATOM 759 C CA . VAL A 1 98 ? 2.403 3.293 0.563 1.00 84.06 98 VAL A CA 1
ATOM 760 C C . VAL A 1 98 ? 2.498 3.814 1.979 1.00 84.06 98 VAL A C 1
ATOM 762 O O . VAL A 1 98 ? 1.682 3.457 2.827 1.00 84.06 98 VAL A O 1
ATOM 765 N N . GLU A 1 99 ? 3.482 4.670 2.212 1.00 68.69 99 GLU A N 1
ATOM 766 C CA . GLU A 1 99 ? 3.731 5.311 3.482 1.00 68.69 99 GLU A CA 1
ATOM 767 C C . GLU A 1 99 ? 3.561 6.851 3.394 1.00 68.69 99 GLU A C 1
ATOM 769 O O . GLU A 1 99 ? 4.102 7.404 2.441 1.00 68.69 99 GLU A O 1
ATOM 774 N N . PRO A 1 100 ? 2.802 7.554 4.277 1.00 57.47 100 PRO A N 1
ATOM 775 C CA . PRO A 1 100 ? 2.736 9.015 4.321 1.00 57.47 100 PRO A CA 1
ATOM 776 C C . PRO A 1 100 ? 4.013 9.628 4.898 1.00 57.47 100 PRO A C 1
ATOM 778 O O . PRO A 1 100 ? 4.633 8.992 5.788 1.00 57.47 100 PRO A O 1
#

Secondary structure (DSSP, 8-state):
---EE------------------TT--EEEEEETTTEEEEEETTS-BEEEEEE---S-HHHHSTTPEEETTEEEEE-SS-B-HHHHHHHHHHTT-EE---